Protein AF-A0A8T9SUQ2-F1 (afdb_monomer_lite)

Foldseek 3Di:
DDDPVRLLVVLLVLLVLLLVQLLVQLLVVQLVVCCVVPVVCSVVSNVVSVVLSVLLVVLSVVLSVLSSVLVPDDDLVVSLVSQLVSLVVSLVVSLVCCVVPPPDPDPVVSCVSCVSSNVSSNVSSCVVSDDDPPDPPDD

Organism: NCBI:txid2932251

Secondary structure (DSSP, 8-state):
---HHHHHHHHHHHHHHHHHHHHHHHHHHHHHHHHHH-GGGHHHHHHHHHHHHHHHHTTHHHHHHHHHHHHH---HHHHHHHHHHHHHHHHHHHHHHHHHHS--S-HHHHHHHHHHHHHHHHHHHHHHTPPPPS--S--

Structure (mmCIF, N/CA/C/O backbone):
data_AF-A0A8T9SUQ2-F1
#
_entry.id   AF-A0A8T9SUQ2-F1
#
loop_
_atom_site.group_PDB
_atom_site.id
_atom_site.type_symbol
_atom_site.label_atom_id
_atom_site.label_alt_id
_atom_site.label_comp_id
_atom_site.label_asym_id
_atom_site.label_entity_id
_atom_site.label_seq_id
_atom_site.pdbx_PDB_ins_code
_atom_site.Cartn_x
_atom_site.Cartn_y
_atom_site.Cartn_z
_atom_site.occupancy
_atom_site.B_iso_or_equiv
_atom_site.auth_seq_id
_atom_site.auth_comp_id
_atom_site.auth_asym_id
_atom_site.auth_atom_id
_atom_site.pdbx_PDB_model_num
ATOM 1 N N . MET A 1 1 ? -23.068 6.115 23.260 1.00 43.94 1 MET A N 1
ATOM 2 C CA . MET 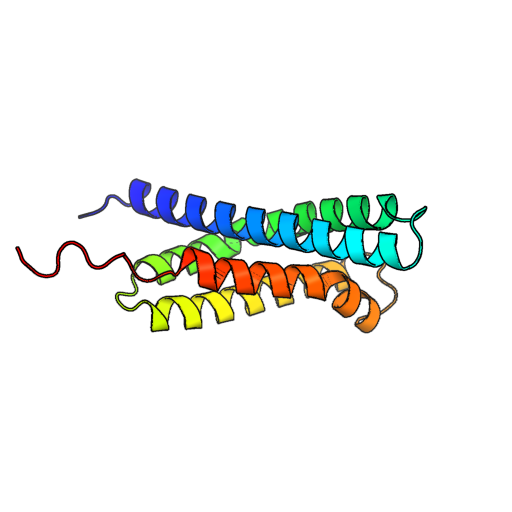A 1 1 ? -23.349 4.989 22.342 1.00 43.94 1 MET A CA 1
ATOM 3 C C . MET A 1 1 ? -23.218 5.529 20.918 1.00 43.94 1 MET A C 1
ATOM 5 O O . MET A 1 1 ? -24.043 6.338 20.520 1.00 43.94 1 MET A O 1
ATOM 9 N N . LEU A 1 2 ? -22.127 5.232 20.203 1.00 53.22 2 LEU A N 1
ATOM 10 C CA . LEU A 1 2 ? -21.949 5.691 18.814 1.00 53.22 2 LEU A CA 1
ATOM 11 C C . LEU A 1 2 ? -22.917 4.912 17.911 1.00 53.22 2 LEU A C 1
ATOM 13 O O . LEU A 1 2 ? -22.964 3.685 17.987 1.00 53.22 2 LEU A O 1
ATOM 17 N N . SER A 1 3 ? -23.702 5.606 17.083 1.00 63.06 3 SER A N 1
ATOM 18 C CA . SER A 1 3 ? -24.623 4.954 16.145 1.00 63.06 3 SER A CA 1
ATOM 19 C C . SER A 1 3 ? -23.845 4.142 15.104 1.00 63.06 3 SER A C 1
ATOM 21 O O . SER A 1 3 ? -22.731 4.517 14.722 1.00 63.06 3 SER A O 1
ATOM 23 N N . PHE A 1 4 ? -24.434 3.044 14.618 1.00 61.78 4 PHE A N 1
ATOM 24 C CA . PHE A 1 4 ? -23.836 2.158 13.608 1.00 61.78 4 PHE A CA 1
ATOM 25 C C . PHE A 1 4 ? -23.328 2.932 12.380 1.00 61.78 4 PHE A C 1
ATOM 27 O O . PHE A 1 4 ? -22.232 2.676 11.889 1.00 61.78 4 PHE A O 1
ATOM 34 N N . THR A 1 5 ? -24.081 3.941 11.941 1.00 65.75 5 THR A N 1
ATOM 35 C CA . THR A 1 5 ? -23.743 4.824 10.819 1.00 65.75 5 THR A CA 1
ATOM 36 C C . THR A 1 5 ? -22.484 5.653 11.082 1.00 65.75 5 THR A C 1
ATOM 38 O O . THR A 1 5 ? -21.640 5.781 10.198 1.00 65.75 5 THR A O 1
ATOM 41 N N . SER A 1 6 ? -22.306 6.175 12.302 1.00 62.84 6 SER A N 1
ATOM 42 C CA . SER A 1 6 ? -21.107 6.951 12.659 1.00 62.84 6 SER A CA 1
ATOM 43 C C . SER A 1 6 ? -19.840 6.089 12.692 1.00 62.84 6 SER A C 1
ATOM 45 O O . SER A 1 6 ? -18.780 6.532 12.249 1.00 62.84 6 SER A O 1
ATOM 47 N N . LEU A 1 7 ? -19.961 4.834 13.144 1.00 63.72 7 LEU A N 1
ATOM 48 C CA . LEU A 1 7 ? -18.849 3.889 13.209 1.00 63.72 7 LEU A CA 1
ATOM 49 C C . LEU A 1 7 ? -18.415 3.455 11.803 1.00 63.72 7 LEU A C 1
ATOM 51 O O . LEU A 1 7 ? -17.225 3.456 11.499 1.00 63.72 7 LEU A O 1
ATOM 55 N N . THR A 1 8 ? -19.377 3.161 10.924 1.00 69.75 8 THR A N 1
ATOM 56 C CA . THR A 1 8 ? -19.107 2.824 9.520 1.00 69.75 8 THR A CA 1
ATOM 57 C C . THR A 1 8 ? -18.437 3.982 8.782 1.00 69.75 8 THR A C 1
ATOM 59 O O . THR A 1 8 ? -17.437 3.768 8.101 1.00 69.75 8 THR A O 1
ATOM 62 N N . ASN A 1 9 ? -18.916 5.216 8.972 1.00 75.62 9 ASN A N 1
ATOM 63 C CA . ASN A 1 9 ? -18.314 6.399 8.350 1.00 75.62 9 ASN A CA 1
ATOM 64 C C . ASN A 1 9 ? -16.881 6.650 8.844 1.00 75.62 9 ASN A C 1
ATOM 66 O O . ASN A 1 9 ? -16.004 6.987 8.048 1.00 75.62 9 ASN A O 1
ATOM 70 N N . TYR A 1 10 ? -16.617 6.451 10.140 1.00 72.00 10 TYR A N 1
ATOM 71 C CA . TYR A 1 10 ? -15.270 6.559 10.701 1.00 72.00 10 TYR A CA 1
ATOM 72 C C . TYR A 1 10 ? -14.316 5.508 10.114 1.00 72.00 10 TYR A C 1
ATOM 74 O O . TYR A 1 10 ? -13.223 5.852 9.659 1.00 72.00 10 TYR A O 1
ATOM 82 N N . SER A 1 11 ? -14.738 4.240 10.081 1.00 73.62 11 SER A N 1
ATOM 83 C CA . SER A 1 11 ? -13.937 3.140 9.535 1.00 73.62 11 SER A CA 1
ATOM 84 C C . SER A 1 11 ? -13.680 3.302 8.040 1.00 73.62 11 SER A C 1
ATOM 86 O O . SER A 1 11 ? -12.551 3.099 7.600 1.00 73.62 11 SER A O 1
ATOM 88 N N . LEU A 1 12 ? -14.684 3.740 7.273 1.00 78.56 12 LEU A N 1
ATOM 89 C CA . LEU A 1 12 ? -14.536 4.032 5.849 1.00 78.56 12 LEU A CA 1
ATOM 90 C C . LEU A 1 12 ? -13.544 5.174 5.618 1.00 78.56 12 LEU A C 1
ATOM 92 O O . LEU A 1 12 ? -12.647 5.047 4.792 1.00 78.56 12 LEU A O 1
ATOM 96 N N . ARG A 1 13 ? -13.649 6.269 6.384 1.00 82.81 13 ARG A N 1
ATOM 97 C CA . ARG A 1 13 ? -12.723 7.402 6.269 1.00 82.81 13 ARG A CA 1
ATOM 98 C C . ARG A 1 13 ? -11.288 6.989 6.588 1.00 82.81 13 ARG A C 1
ATOM 100 O O . ARG A 1 13 ? -10.385 7.366 5.854 1.00 82.81 13 ARG A O 1
ATOM 107 N N . LYS A 1 14 ? -11.071 6.192 7.640 1.00 79.38 14 LYS A N 1
ATOM 108 C CA . LYS A 1 14 ? -9.739 5.666 7.986 1.00 79.38 14 LYS A CA 1
ATOM 109 C C . LYS A 1 14 ? -9.193 4.719 6.916 1.00 79.38 14 LYS A C 1
ATOM 111 O O . LYS A 1 14 ? -8.027 4.858 6.559 1.00 79.38 14 LYS A O 1
ATOM 116 N N . ALA A 1 15 ? -10.023 3.824 6.379 1.00 81.19 15 ALA A N 1
ATOM 117 C CA . ALA A 1 15 ? -9.641 2.931 5.286 1.00 81.19 15 ALA A CA 1
ATOM 118 C C . ALA A 1 15 ? -9.256 3.718 4.022 1.00 81.19 15 ALA A C 1
ATOM 120 O O . ALA A 1 15 ? -8.209 3.459 3.437 1.00 81.19 15 ALA A O 1
ATOM 121 N N . LEU A 1 16 ? -10.049 4.730 3.652 1.00 84.88 16 LEU A N 1
ATOM 122 C CA . LEU A 1 16 ? -9.763 5.621 2.526 1.00 84.88 16 LEU A CA 1
ATOM 123 C C . LEU A 1 16 ? -8.492 6.442 2.744 1.00 84.88 16 LEU A C 1
ATOM 125 O O . LEU A 1 16 ? -7.695 6.569 1.824 1.00 84.88 16 LEU A O 1
ATOM 129 N N . SER A 1 17 ? -8.270 6.979 3.948 1.00 85.06 17 SER A N 1
ATOM 130 C CA . SER A 1 17 ? -7.032 7.700 4.261 1.00 85.06 17 SER A CA 1
ATOM 131 C C . SER A 1 17 ? -5.810 6.794 4.156 1.00 85.06 17 SER A C 1
ATOM 133 O O . SER A 1 17 ? -4.824 7.195 3.551 1.00 85.06 17 SER A O 1
ATOM 135 N N . LEU A 1 18 ? -5.875 5.575 4.702 1.00 84.12 18 LEU A N 1
ATOM 136 C CA . LEU A 1 18 ? -4.782 4.613 4.581 1.00 84.12 18 LEU A CA 1
ATOM 137 C C . LEU A 1 18 ? -4.515 4.277 3.110 1.00 84.12 18 LEU A C 1
ATOM 139 O O . LEU A 1 18 ? -3.373 4.369 2.678 1.00 84.12 18 LEU A O 1
ATOM 143 N N . TRP A 1 19 ? -5.565 3.959 2.349 1.00 87.69 19 TRP A N 1
ATOM 144 C CA . TRP A 1 19 ? -5.467 3.652 0.922 1.00 87.69 19 TRP A CA 1
ATOM 145 C C . TRP A 1 19 ? -4.863 4.810 0.123 1.00 87.69 19 TRP A C 1
ATOM 147 O O . TRP A 1 19 ? -4.002 4.593 -0.726 1.00 87.69 19 TRP A O 1
ATOM 157 N N . LEU A 1 20 ? -5.279 6.045 0.407 1.00 87.25 20 LEU A N 1
ATOM 158 C CA . LEU A 1 20 ? -4.793 7.223 -0.302 1.00 87.25 20 LEU A CA 1
ATOM 159 C C . LEU A 1 20 ? -3.315 7.478 0.009 1.00 87.25 20 LEU A C 1
ATOM 161 O O . LEU A 1 20 ? -2.529 7.663 -0.915 1.00 87.25 20 LEU A O 1
ATOM 165 N N . LEU A 1 21 ? -2.918 7.420 1.286 1.00 86.88 21 LEU A N 1
ATOM 166 C CA . LEU A 1 21 ? -1.518 7.588 1.688 1.00 86.88 21 LEU A CA 1
ATOM 167 C C . LEU A 1 21 ? -0.628 6.470 1.129 1.00 86.88 21 LEU A C 1
ATOM 169 O O . LEU A 1 21 ? 0.462 6.757 0.641 1.00 86.88 21 LEU A O 1
ATOM 173 N N . SER A 1 22 ? -1.083 5.215 1.170 1.00 83.06 22 SER A N 1
ATOM 174 C CA . SER A 1 22 ? -0.302 4.078 0.677 1.00 83.06 22 SER A CA 1
ATOM 175 C C . SER A 1 22 ? -0.108 4.123 -0.833 1.00 83.06 22 SER A C 1
ATOM 177 O O . SER A 1 22 ? 0.992 3.871 -1.313 1.00 83.06 22 SER A O 1
ATOM 179 N N . ASN A 1 23 ? -1.160 4.453 -1.587 1.00 88.12 23 ASN A N 1
ATOM 180 C CA . ASN A 1 23 ? -1.095 4.453 -3.045 1.00 88.12 23 ASN A CA 1
ATOM 181 C C . ASN A 1 23 ? -0.398 5.692 -3.592 1.00 88.12 23 ASN A C 1
ATOM 183 O O . ASN A 1 23 ? 0.423 5.555 -4.494 1.00 88.12 23 ASN A O 1
ATOM 187 N N . LEU A 1 24 ? -0.645 6.879 -3.027 1.00 87.00 24 LEU A N 1
ATOM 188 C CA . LEU A 1 24 ? 0.118 8.072 -3.399 1.00 87.00 24 LEU A CA 1
ATOM 189 C C . LEU A 1 24 ? 1.590 7.915 -3.022 1.00 87.00 24 LEU A C 1
ATOM 191 O O . LEU A 1 24 ? 2.453 8.143 -3.862 1.00 87.00 24 LEU A O 1
ATOM 195 N N . GLY A 1 25 ? 1.880 7.479 -1.792 1.00 85.31 25 GLY A N 1
ATOM 196 C CA . GLY A 1 25 ? 3.251 7.260 -1.335 1.00 85.31 25 GLY A CA 1
ATOM 197 C C . GLY A 1 25 ? 3.977 6.211 -2.176 1.00 85.31 25 GLY A C 1
ATOM 198 O O . GLY A 1 25 ? 5.075 6.471 -2.657 1.00 85.31 25 GLY A O 1
ATOM 199 N N . GLY A 1 26 ? 3.340 5.063 -2.421 1.00 83.31 26 GLY A N 1
ATOM 200 C CA . GLY A 1 26 ? 3.891 4.003 -3.266 1.00 83.31 26 GLY A CA 1
ATOM 201 C C . GLY A 1 26 ? 4.127 4.453 -4.708 1.00 83.31 26 GLY A C 1
ATOM 202 O O . GLY A 1 26 ? 5.202 4.206 -5.244 1.00 83.31 26 GLY A O 1
ATOM 203 N N . THR A 1 27 ? 3.180 5.187 -5.304 1.00 88.31 27 THR A N 1
ATOM 204 C CA . THR A 1 27 ? 3.312 5.720 -6.673 1.00 88.31 27 THR A CA 1
ATOM 205 C C . THR A 1 27 ? 4.442 6.736 -6.774 1.00 88.31 27 THR A C 1
ATOM 207 O O . THR A 1 27 ? 5.221 6.690 -7.722 1.00 88.31 27 THR A O 1
ATOM 210 N 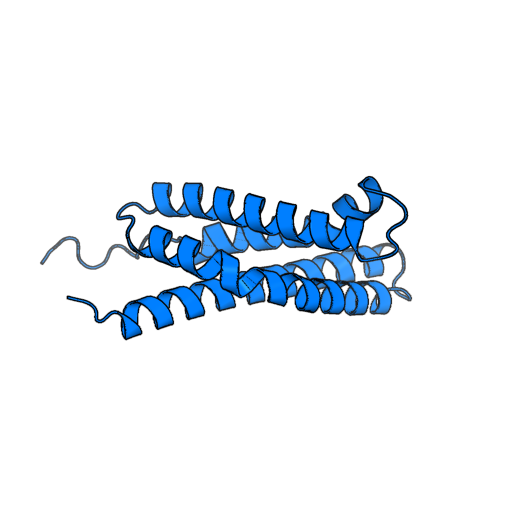N . ILE A 1 28 ? 4.565 7.641 -5.798 1.00 87.62 28 ILE A N 1
ATOM 211 C CA . ILE A 1 28 ? 5.644 8.635 -5.764 1.00 87.62 28 ILE A CA 1
ATOM 212 C C . ILE A 1 28 ? 6.997 7.936 -5.642 1.00 87.62 28 ILE A C 1
ATOM 214 O O . ILE A 1 28 ? 7.890 8.221 -6.434 1.00 87.62 28 ILE A O 1
ATOM 218 N N . LEU A 1 29 ? 7.141 7.003 -4.697 1.00 86.75 29 LEU A N 1
ATOM 219 C CA . LEU A 1 29 ? 8.387 6.258 -4.509 1.00 86.75 29 LEU A CA 1
ATOM 220 C C . LEU A 1 29 ? 8.763 5.458 -5.760 1.00 86.75 29 LEU A C 1
ATOM 222 O O . LEU A 1 29 ? 9.912 5.514 -6.181 1.00 86.75 29 LEU A O 1
ATOM 226 N N . LEU A 1 30 ? 7.796 4.785 -6.388 1.00 85.38 30 LEU A N 1
ATOM 227 C CA . LEU A 1 30 ? 8.014 4.046 -7.631 1.00 85.38 30 LEU A CA 1
ATOM 228 C C . LEU A 1 30 ? 8.420 4.978 -8.782 1.00 85.38 30 LEU A C 1
ATOM 230 O O . LEU A 1 30 ? 9.329 4.674 -9.544 1.00 85.38 30 LEU A O 1
ATOM 234 N N . THR A 1 31 ? 7.774 6.138 -8.896 1.00 85.38 31 THR A N 1
ATOM 235 C CA . THR A 1 31 ? 8.107 7.134 -9.924 1.00 85.38 31 THR A CA 1
ATOM 236 C C . THR A 1 31 ? 9.512 7.694 -9.721 1.00 85.38 31 THR A C 1
ATOM 238 O O . THR A 1 31 ? 10.231 7.878 -10.697 1.00 85.38 31 THR A O 1
ATOM 241 N N . ILE A 1 32 ? 9.914 7.947 -8.471 1.00 85.44 32 ILE A N 1
ATOM 242 C CA . ILE A 1 32 ? 11.272 8.389 -8.133 1.00 85.44 32 ILE A CA 1
ATOM 243 C C . ILE A 1 32 ? 12.286 7.305 -8.501 1.00 85.44 32 ILE A C 1
ATOM 245 O O . ILE A 1 32 ? 13.280 7.630 -9.137 1.00 85.44 32 ILE A O 1
ATOM 249 N N . ASP A 1 33 ? 12.026 6.043 -8.157 1.00 84.81 33 ASP A N 1
ATOM 250 C CA . ASP A 1 33 ? 12.906 4.910 -8.473 1.00 84.81 33 ASP A CA 1
ATOM 251 C C . ASP A 1 33 ? 13.163 4.805 -9.987 1.00 84.81 33 ASP A C 1
ATOM 253 O O . ASP A 1 33 ? 14.305 4.866 -10.443 1.00 84.81 33 ASP A O 1
ATOM 257 N N . PHE A 1 34 ? 12.090 4.820 -10.785 1.00 82.06 34 PHE A N 1
ATOM 258 C CA . PHE A 1 34 ? 12.192 4.856 -12.245 1.00 82.06 34 PHE A CA 1
ATOM 259 C C . PHE A 1 34 ? 12.908 6.107 -12.760 1.00 82.06 34 PHE A C 1
ATOM 261 O O . PHE A 1 34 ? 13.719 6.008 -13.675 1.00 82.06 34 PHE A O 1
ATOM 268 N N . ALA A 1 35 ? 12.630 7.284 -12.193 1.00 84.00 35 ALA A N 1
ATOM 269 C CA . ALA A 1 35 ? 13.238 8.531 -12.644 1.00 84.00 35 ALA A CA 1
ATOM 270 C C . ALA A 1 35 ? 14.739 8.626 -12.316 1.00 84.00 35 ALA A C 1
ATOM 272 O O . ALA A 1 35 ? 15.472 9.283 -13.056 1.00 84.00 35 ALA A O 1
ATOM 273 N N . LEU A 1 36 ? 15.188 7.987 -11.230 1.00 85.88 36 LEU A N 1
ATOM 274 C CA . LEU A 1 36 ? 16.596 7.921 -10.836 1.00 85.88 36 LEU A CA 1
ATOM 275 C C . LEU A 1 36 ? 17.401 7.002 -11.759 1.00 85.88 36 LEU A C 1
ATOM 277 O O . LEU A 1 36 ? 18.507 7.371 -12.149 1.00 85.88 36 LEU A O 1
ATOM 281 N N . ASP A 1 37 ? 16.842 5.852 -12.141 1.00 83.75 37 ASP A N 1
ATOM 282 C CA . ASP A 1 37 ? 17.492 4.939 -13.087 1.00 83.75 37 ASP A CA 1
ATOM 283 C C . ASP A 1 37 ? 17.417 5.468 -14.526 1.00 83.75 37 ASP A C 1
ATOM 285 O O . ASP A 1 37 ? 18.410 5.468 -15.262 1.00 83.75 37 ASP A O 1
ATOM 289 N N . ARG A 1 38 ? 16.231 5.920 -14.951 1.00 80.75 38 ARG A N 1
ATOM 290 C CA . ARG A 1 38 ? 15.954 6.419 -16.303 1.00 80.75 38 ARG A CA 1
ATOM 291 C C . ARG A 1 38 ? 14.899 7.529 -16.265 1.00 80.75 38 ARG A C 1
ATOM 293 O O . ARG A 1 38 ? 13.703 7.248 -16.315 1.00 80.75 38 ARG A O 1
ATOM 300 N N . PRO A 1 39 ? 15.290 8.815 -16.296 1.00 78.25 39 PRO A N 1
ATOM 301 C CA . PRO A 1 39 ? 14.345 9.928 -16.162 1.00 78.25 39 PRO A CA 1
ATOM 302 C C . PRO A 1 39 ? 13.283 9.984 -17.268 1.00 78.25 39 PRO A C 1
ATOM 304 O O . PRO A 1 39 ? 12.213 10.538 -17.045 1.00 78.25 39 PRO A O 1
ATOM 307 N N . ALA A 1 40 ? 13.535 9.386 -18.438 1.00 83.25 40 ALA A N 1
ATOM 308 C CA . ALA A 1 40 ? 12.542 9.254 -19.508 1.00 83.25 40 ALA A CA 1
ATOM 309 C C . ALA A 1 40 ? 11.384 8.295 -19.152 1.00 83.25 40 ALA A C 1
ATOM 311 O O . ALA A 1 40 ? 10.277 8.443 -19.671 1.00 83.25 40 ALA A O 1
ATOM 312 N N . ASP A 1 41 ? 11.611 7.366 -18.222 1.00 81.38 41 ASP A N 1
ATOM 313 C CA . ASP A 1 41 ? 10.685 6.290 -17.864 1.00 81.38 41 ASP A CA 1
ATOM 314 C C . ASP A 1 41 ? 9.793 6.655 -16.660 1.00 81.38 41 ASP A C 1
ATOM 316 O O . ASP A 1 41 ? 9.003 5.834 -16.194 1.00 81.38 41 ASP A O 1
ATOM 320 N N . PHE A 1 42 ? 9.836 7.905 -16.175 1.00 80.88 42 PHE A N 1
ATOM 321 C CA . PHE A 1 42 ? 9.015 8.364 -15.041 1.00 80.88 42 PHE A CA 1
ATOM 322 C C . PHE A 1 42 ? 7.509 8.130 -15.262 1.00 80.88 42 PHE A C 1
ATOM 324 O O . PHE A 1 42 ? 6.764 7.824 -14.331 1.00 80.88 42 PHE A O 1
ATOM 331 N N . SER A 1 43 ? 7.054 8.250 -16.513 1.00 84.12 43 SER A N 1
ATOM 332 C CA . SER A 1 43 ? 5.659 8.020 -16.890 1.00 84.12 43 SER A CA 1
ATOM 333 C C . SER A 1 43 ? 5.234 6.569 -16.645 1.00 84.12 43 SER A C 1
ATOM 335 O O . SER A 1 43 ? 4.101 6.333 -16.233 1.00 84.12 43 SER A O 1
ATOM 337 N N . ILE A 1 44 ? 6.148 5.606 -16.806 1.00 82.38 44 ILE A N 1
ATOM 338 C CA . ILE A 1 44 ? 5.908 4.185 -16.532 1.00 82.38 44 ILE A CA 1
ATOM 339 C C . ILE A 1 44 ? 5.658 3.985 -15.036 1.00 82.38 44 ILE A C 1
ATOM 341 O O . ILE A 1 44 ? 4.671 3.345 -14.667 1.00 82.38 44 ILE A O 1
ATOM 345 N N . GLY A 1 45 ? 6.483 4.589 -14.174 1.00 79.50 45 GLY A N 1
ATOM 346 C CA . GLY A 1 45 ? 6.276 4.581 -12.721 1.00 79.50 45 GLY A CA 1
ATOM 347 C C . GLY A 1 45 ? 4.932 5.199 -12.312 1.00 79.50 45 GLY A C 1
ATOM 348 O O . GLY A 1 45 ? 4.202 4.635 -11.496 1.00 79.50 45 GLY A O 1
ATOM 349 N N . LEU A 1 46 ? 4.542 6.304 -12.954 1.00 84.19 46 LEU A N 1
ATOM 350 C CA . LEU A 1 46 ? 3.264 6.968 -12.691 1.00 84.19 46 LEU A CA 1
ATOM 351 C C . LEU A 1 46 ? 2.060 6.106 -13.114 1.00 84.19 46 LEU A C 1
ATOM 353 O O . LEU A 1 46 ? 1.129 5.913 -12.330 1.00 84.19 46 LEU A O 1
ATOM 357 N N . PHE A 1 47 ? 2.064 5.578 -14.343 1.00 85.50 47 PHE A N 1
ATOM 358 C CA . PHE A 1 47 ? 0.964 4.766 -14.877 1.00 85.50 47 PHE A CA 1
ATOM 359 C C . PHE A 1 47 ? 0.825 3.432 -14.150 1.00 85.50 47 PHE A C 1
ATOM 361 O O . PHE A 1 47 ? -0.292 3.027 -13.823 1.00 85.50 47 PHE A O 1
ATOM 368 N N . SER A 1 48 ? 1.944 2.763 -13.867 1.00 80.62 48 SER A N 1
ATOM 369 C CA . SER A 1 48 ? 1.939 1.525 -13.085 1.00 80.62 48 SER A CA 1
ATOM 370 C C . SER A 1 48 ? 1.399 1.761 -11.676 1.00 80.62 48 SER A C 1
ATOM 372 O O . SER A 1 48 ? 0.610 0.951 -11.188 1.00 80.62 48 SER A O 1
ATOM 374 N N . GLY A 1 49 ? 1.719 2.900 -11.054 1.00 83.56 49 GLY A N 1
ATOM 375 C CA . GLY A 1 49 ? 1.177 3.227 -9.743 1.00 83.56 49 GLY A CA 1
ATOM 376 C C . GLY A 1 49 ? -0.288 3.625 -9.717 1.00 83.56 49 GLY A C 1
ATOM 377 O O . GLY A 1 49 ? -1.032 3.172 -8.846 1.00 83.56 49 GLY A O 1
ATOM 378 N N . LEU A 1 50 ? -0.754 4.357 -10.727 1.00 84.38 50 LEU A N 1
ATOM 379 C CA . LEU A 1 50 ? -2.185 4.586 -10.943 1.00 84.38 50 LEU A CA 1
ATOM 380 C C . LEU A 1 50 ? -2.946 3.268 -11.121 1.00 84.38 50 LEU A C 1
ATOM 382 O O . LEU A 1 50 ? -4.008 3.085 -10.524 1.00 84.38 50 LEU A O 1
ATOM 386 N N . LEU A 1 51 ? -2.396 2.330 -11.893 1.00 83.62 51 LEU A N 1
ATOM 387 C CA . LEU A 1 51 ? -3.001 1.015 -12.082 1.00 83.62 51 LEU A CA 1
ATOM 388 C C . LEU A 1 51 ? -3.048 0.224 -10.766 1.00 83.62 51 LEU A C 1
ATOM 390 O O . LEU A 1 51 ? -4.094 -0.326 -10.423 1.00 83.62 51 LEU A O 1
ATOM 394 N N . ALA A 1 52 ? -1.960 0.218 -9.992 1.00 79.75 52 ALA A N 1
ATOM 395 C CA . ALA A 1 52 ? -1.919 -0.416 -8.674 1.00 79.75 52 ALA A CA 1
ATOM 396 C C . ALA A 1 52 ? -2.942 0.202 -7.699 1.00 79.75 52 ALA A C 1
ATOM 398 O O . ALA A 1 52 ? -3.625 -0.518 -6.962 1.00 79.75 52 ALA A O 1
ATOM 399 N N . ALA A 1 53 ? -3.119 1.526 -7.740 1.00 84.69 53 ALA A N 1
ATOM 400 C CA . ALA A 1 53 ? -4.138 2.226 -6.965 1.00 84.69 53 ALA A CA 1
ATOM 401 C C . ALA A 1 53 ? -5.554 1.773 -7.342 1.00 84.69 53 ALA A C 1
ATOM 403 O O . ALA A 1 53 ? -6.351 1.447 -6.461 1.00 84.69 53 ALA A O 1
ATOM 404 N N . LEU A 1 54 ? -5.854 1.681 -8.639 1.00 84.94 54 LEU A N 1
ATOM 405 C CA . LEU A 1 54 ? -7.152 1.210 -9.125 1.00 84.94 54 LEU A CA 1
ATOM 406 C C . LEU A 1 54 ? -7.430 -0.239 -8.712 1.00 84.94 54 LEU A C 1
ATOM 408 O O . LEU A 1 54 ? -8.520 -0.537 -8.226 1.00 84.94 54 LEU A O 1
ATOM 412 N N . VAL A 1 55 ? -6.445 -1.131 -8.845 1.00 80.75 55 VAL A N 1
ATOM 413 C CA . VAL A 1 55 ? -6.597 -2.541 -8.454 1.00 80.75 55 VAL A CA 1
ATOM 414 C C . VAL A 1 55 ? -6.801 -2.671 -6.943 1.00 80.75 55 VAL A C 1
ATOM 416 O O . VAL A 1 55 ? -7.695 -3.392 -6.501 1.00 80.75 55 VAL A O 1
ATOM 419 N N . SER A 1 56 ? -6.040 -1.935 -6.131 1.00 80.25 56 SER A N 1
ATOM 420 C CA . SER A 1 56 ? -6.190 -1.979 -4.669 1.00 80.25 56 SER A CA 1
ATOM 421 C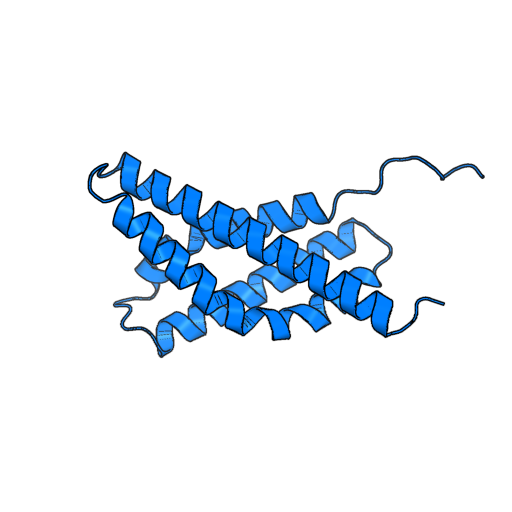 C . SER A 1 56 ? -7.516 -1.384 -4.175 1.00 80.25 56 SER A C 1
ATOM 423 O O . SER A 1 56 ? -7.967 -1.726 -3.079 1.00 80.25 56 SER A O 1
ATOM 425 N N . LEU A 1 57 ?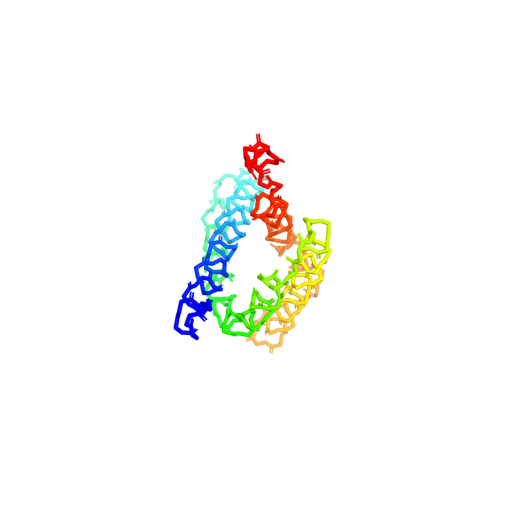 -8.193 -0.556 -4.983 1.00 83.62 57 LEU A N 1
ATOM 426 C CA . LEU A 1 57 ? -9.525 -0.028 -4.674 1.00 83.62 57 LEU A CA 1
ATOM 427 C C . LEU A 1 57 ? -10.569 -1.152 -4.531 1.00 83.62 57 LEU A C 1
ATOM 429 O O . LEU A 1 57 ? -11.462 -1.055 -3.691 1.00 83.62 57 LEU A O 1
ATOM 433 N N . LEU A 1 58 ? -10.418 -2.249 -5.285 1.00 81.12 58 LEU A N 1
ATOM 434 C CA . LEU A 1 58 ? -11.281 -3.437 -5.197 1.00 81.12 58 LEU A CA 1
ATOM 435 C C . LEU A 1 58 ? -11.156 -4.156 -3.848 1.00 81.12 58 LEU A C 1
ATOM 437 O O . LEU A 1 58 ? -12.090 -4.824 -3.409 1.00 81.12 58 LEU A O 1
ATOM 441 N N . VAL A 1 59 ? -10.014 -4.003 -3.177 1.00 76.88 59 VAL A N 1
ATOM 442 C CA . VAL A 1 59 ? -9.722 -4.638 -1.885 1.00 76.88 59 VAL A CA 1
ATOM 443 C C . VAL A 1 59 ? -10.211 -3.769 -0.715 1.00 76.88 59 VAL A C 1
ATOM 445 O O . VAL A 1 59 ? -10.430 -4.266 0.390 1.00 76.88 59 VAL A O 1
ATOM 448 N N . LEU A 1 60 ? -10.482 -2.479 -0.954 1.00 79.25 60 LEU A N 1
ATOM 449 C CA . LEU A 1 60 ? -10.921 -1.519 0.063 1.00 79.25 60 LEU A CA 1
ATOM 450 C C . LEU A 1 60 ? -12.163 -1.972 0.864 1.00 79.25 60 LEU A C 1
ATOM 452 O O . LEU A 1 60 ? -12.107 -1.889 2.096 1.00 79.25 60 LEU A O 1
ATOM 456 N N . PRO A 1 61 ? -13.254 -2.488 0.250 1.00 78.69 61 PRO A N 1
ATOM 457 C CA . PRO A 1 61 ? -14.440 -2.933 0.989 1.00 78.69 61 PRO A CA 1
ATOM 458 C C . PRO A 1 61 ? -14.130 -4.056 1.986 1.00 78.69 61 PRO A C 1
ATOM 460 O O . PRO A 1 61 ? -14.729 -4.112 3.059 1.00 78.69 61 PRO A O 1
ATOM 463 N N . PHE A 1 62 ? -13.151 -4.908 1.668 1.00 73.81 62 PHE A N 1
ATOM 464 C CA . PHE A 1 62 ? -12.709 -6.006 2.527 1.00 73.81 62 PHE A CA 1
ATOM 465 C C . PHE A 1 62 ? -11.859 -5.521 3.704 1.00 73.81 62 PHE A C 1
ATOM 467 O O . PHE A 1 62 ? -11.895 -6.121 4.778 1.00 73.81 62 PHE A O 1
ATOM 474 N N . CYS A 1 63 ? -11.146 -4.401 3.553 1.00 73.25 63 CYS A N 1
ATOM 475 C CA . CYS A 1 63 ? -10.367 -3.824 4.647 1.00 73.25 63 CYS A CA 1
ATOM 476 C C . CYS A 1 63 ? -11.265 -3.020 5.638 1.00 73.25 63 CYS A C 1
ATOM 478 O O . CYS A 1 63 ? -10.893 -2.859 6.801 1.00 73.25 63 CYS A O 1
ATOM 480 N N . VAL A 1 64 ? -12.477 -2.570 5.258 1.00 74.44 64 VAL A N 1
ATOM 481 C CA . VAL A 1 64 ? -13.430 -1.838 6.142 1.00 74.44 64 VAL A CA 1
ATOM 482 C C . VAL A 1 64 ? -13.767 -2.565 7.461 1.00 74.44 64 VAL A C 1
ATOM 484 O O . VAL A 1 64 ? -13.644 -1.936 8.519 1.00 74.44 64 VAL A O 1
ATOM 487 N N . PRO A 1 65 ? -14.183 -3.850 7.478 1.00 76.38 65 PRO A N 1
ATOM 488 C CA . PRO A 1 65 ? -14.459 -4.563 8.730 1.00 76.38 65 PRO A CA 1
ATOM 489 C C . PRO A 1 65 ? -13.216 -4.694 9.627 1.00 76.38 65 PRO A C 1
ATOM 491 O O . PRO A 1 65 ? -13.331 -4.616 10.850 1.00 76.38 65 PRO A O 1
ATOM 494 N N . LEU A 1 66 ? -12.022 -4.793 9.038 1.00 73.31 66 LEU A N 1
ATOM 495 C CA . LEU A 1 66 ? -10.747 -4.784 9.761 1.00 73.31 66 LEU A CA 1
ATOM 496 C C . LEU A 1 66 ? -10.500 -3.437 10.458 1.00 73.31 66 LEU A C 1
ATOM 498 O O . LEU A 1 66 ? -10.168 -3.398 11.644 1.00 73.31 66 LEU A O 1
ATOM 502 N N . PHE A 1 67 ? -10.767 -2.320 9.776 1.00 68.62 67 PHE A N 1
ATOM 503 C CA . PHE A 1 67 ? -10.702 -0.984 10.383 1.00 68.62 67 PHE A CA 1
ATOM 504 C C . PHE A 1 67 ? -11.777 -0.735 11.441 1.00 68.62 67 PHE A C 1
ATOM 506 O O . PHE A 1 67 ? -11.571 0.052 12.368 1.00 68.62 67 PHE A O 1
ATOM 513 N N . ARG A 1 68 ? -12.920 -1.416 11.346 1.00 73.81 68 ARG A N 1
ATOM 514 C CA . ARG A 1 68 ? -13.946 -1.396 12.391 1.00 73.81 68 ARG A CA 1
ATOM 515 C C . ARG A 1 68 ? -13.460 -2.069 13.673 1.00 73.81 68 ARG A C 1
ATOM 517 O O . ARG A 1 68 ? -13.646 -1.496 14.743 1.00 73.81 68 ARG A O 1
ATOM 524 N N . LEU A 1 69 ? -12.795 -3.221 13.565 1.00 71.94 69 LEU A N 1
ATOM 525 C CA . LEU A 1 69 ? -12.167 -3.897 14.708 1.00 71.94 69 LEU A CA 1
ATOM 526 C C . LEU A 1 69 ? -11.057 -3.034 15.326 1.00 71.94 69 LEU A C 1
ATOM 528 O O . LEU A 1 69 ? -10.999 -2.881 16.543 1.00 71.94 69 LEU A O 1
ATOM 532 N N . LEU A 1 70 ? -10.238 -2.379 14.496 1.00 71.06 70 LEU A N 1
ATOM 533 C CA . LEU A 1 70 ? -9.198 -1.451 14.958 1.00 71.06 70 LEU A CA 1
ATOM 534 C C . LEU A 1 70 ? -9.750 -0.287 15.794 1.00 71.06 70 LEU A C 1
ATOM 536 O O . LEU A 1 70 ? -9.139 0.100 16.791 1.00 71.06 70 LEU A O 1
ATOM 540 N N . GLY A 1 71 ? -10.912 0.253 15.418 1.00 65.94 71 GLY A N 1
ATOM 541 C CA . GLY A 1 71 ? -11.574 1.334 16.154 1.00 65.94 71 GLY A CA 1
ATOM 542 C C . GLY A 1 71 ? -12.049 0.941 17.558 1.00 65.94 71 GLY A C 1
ATOM 543 O O . GLY A 1 71 ? -12.229 1.818 18.401 1.00 65.94 71 GLY A O 1
ATOM 544 N N . GLN A 1 72 ? -12.220 -0.356 17.828 1.00 73.19 72 GLN A N 1
ATOM 545 C CA . GLN A 1 72 ? -12.666 -0.876 19.126 1.00 73.19 72 GLN A CA 1
ATOM 546 C C . GLN A 1 72 ? -11.514 -1.142 20.103 1.00 73.19 72 GLN A C 1
ATOM 548 O O . GLN A 1 72 ? -11.746 -1.313 21.297 1.00 73.19 72 GLN A O 1
ATOM 553 N N . LEU A 1 73 ? -10.268 -1.155 19.627 1.00 76.62 73 LEU A N 1
ATOM 554 C CA . LEU A 1 73 ? -9.098 -1.378 20.473 1.00 76.62 73 LEU A CA 1
ATOM 555 C C . LEU A 1 73 ? -8.775 -0.120 21.278 1.00 76.62 73 LEU A C 1
ATOM 557 O O . LEU A 1 73 ? -8.749 0.982 20.729 1.00 76.62 73 LEU A O 1
ATOM 561 N N . SER A 1 74 ? -8.474 -0.273 22.564 1.00 68.81 74 SER A N 1
ATOM 562 C CA . SER A 1 74 ? -8.164 0.845 23.465 1.00 68.81 74 SER A CA 1
ATOM 563 C C . SER A 1 74 ? -6.703 1.292 23.398 1.00 68.81 74 SER A C 1
ATOM 565 O O . SER A 1 74 ? -6.413 2.469 23.600 1.00 68.81 74 SER A O 1
ATOM 567 N N . THR A 1 75 ? -5.772 0.386 23.085 1.00 79.12 75 THR A N 1
ATOM 568 C CA . THR A 1 75 ? -4.336 0.680 23.133 1.00 79.12 75 THR A CA 1
ATOM 569 C C . THR A 1 75 ? -3.760 0.989 21.754 1.00 79.12 75 THR A C 1
ATOM 571 O O . THR A 1 75 ? -4.018 0.304 20.763 1.00 79.12 75 THR A O 1
ATOM 574 N N . CYS A 1 76 ? -2.921 2.025 21.697 1.00 77.94 76 CYS A N 1
ATOM 575 C CA . CYS A 1 76 ? -2.193 2.423 20.492 1.00 77.94 76 CYS A CA 1
ATOM 576 C C . CYS A 1 76 ? -1.317 1.277 19.945 1.00 77.94 76 CYS A C 1
ATOM 578 O O . CYS A 1 76 ? -1.311 1.021 18.743 1.00 77.94 76 CYS A O 1
ATOM 580 N N . SER A 1 77 ? -0.661 0.524 20.836 1.00 80.06 77 SER A N 1
ATOM 581 C CA . SER A 1 77 ? 0.153 -0.640 20.462 1.00 80.06 77 SER A CA 1
ATOM 582 C C . SER A 1 77 ? -0.675 -1.728 19.763 1.00 80.06 77 SER A C 1
ATOM 584 O O . SER A 1 77 ? -0.317 -2.155 18.669 1.00 80.06 77 SER A O 1
ATOM 586 N N . ALA A 1 78 ? -1.840 -2.102 20.311 1.00 80.19 78 ALA A N 1
ATOM 587 C CA . ALA A 1 78 ? -2.701 -3.104 19.678 1.00 80.19 78 ALA A CA 1
ATOM 588 C C . ALA A 1 78 ? -3.229 -2.636 18.314 1.00 80.19 78 ALA A C 1
ATOM 590 O O . ALA A 1 78 ? -3.272 -3.424 17.370 1.00 80.19 78 ALA A O 1
ATOM 591 N N . ARG A 1 79 ? -3.580 -1.346 18.185 1.00 80.56 79 ARG A N 1
ATOM 592 C CA . ARG A 1 79 ? -3.995 -0.753 16.902 1.00 80.56 79 ARG A CA 1
ATOM 593 C C . ARG A 1 79 ? -2.889 -0.819 15.853 1.00 80.56 79 ARG A C 1
ATOM 595 O O . ARG A 1 79 ? -3.175 -1.155 14.710 1.00 80.56 79 ARG A O 1
ATOM 602 N N . ARG A 1 80 ? -1.637 -0.547 16.234 1.00 84.44 80 ARG A N 1
ATOM 603 C CA . ARG A 1 80 ? -0.482 -0.653 15.330 1.00 84.44 80 ARG A CA 1
ATOM 604 C C . ARG A 1 80 ? -0.251 -2.092 14.892 1.00 84.44 80 ARG A C 1
ATOM 606 O O . ARG A 1 80 ? -0.192 -2.340 13.697 1.00 84.44 80 ARG A O 1
ATOM 613 N N . THR A 1 81 ? -0.199 -3.042 15.825 1.00 85.12 81 THR A N 1
ATOM 614 C CA . THR A 1 81 ? 0.027 -4.458 15.495 1.00 85.12 81 THR A CA 1
ATOM 615 C C . THR A 1 81 ? -1.059 -4.998 14.570 1.00 85.12 81 THR A C 1
ATOM 617 O O . THR A 1 81 ? -0.755 -5.571 13.527 1.00 85.12 81 THR A O 1
ATOM 620 N N . ILE A 1 82 ? -2.331 -4.767 14.904 1.00 83.75 82 ILE A N 1
ATOM 621 C CA . ILE A 1 82 ? -3.450 -5.244 14.085 1.00 83.75 82 ILE A CA 1
ATOM 622 C C . ILE A 1 82 ? -3.506 -4.490 12.752 1.00 83.75 82 ILE A C 1
ATOM 624 O O . ILE A 1 82 ? -3.794 -5.103 11.730 1.00 83.75 82 ILE A O 1
ATOM 628 N N . GLY A 1 83 ? -3.168 -3.197 12.724 1.00 83.50 83 GLY A N 1
ATOM 629 C CA . GLY A 1 83 ? -3.093 -2.404 11.497 1.00 83.50 83 GLY A CA 1
ATOM 630 C C . GLY A 1 83 ? -2.007 -2.906 10.551 1.00 83.50 83 GLY A C 1
ATOM 631 O O . GLY A 1 83 ? -2.251 -3.044 9.357 1.00 83.50 83 GLY A O 1
ATOM 632 N N . THR A 1 84 ? -0.841 -3.266 11.085 1.00 87.62 84 THR A N 1
ATOM 633 C CA . THR A 1 84 ? 0.250 -3.879 10.321 1.00 87.62 84 THR A CA 1
ATOM 634 C C . THR A 1 84 ? -0.170 -5.229 9.748 1.00 87.62 84 THR A C 1
ATOM 636 O O . THR A 1 84 ? 0.014 -5.466 8.558 1.00 87.62 84 THR A O 1
ATOM 639 N N . VAL A 1 85 ? -0.794 -6.096 10.554 1.00 88.19 85 VAL A N 1
ATOM 640 C CA . VAL A 1 85 ? -1.315 -7.390 10.077 1.00 88.19 85 VAL A CA 1
ATOM 641 C C . VAL A 1 85 ? -2.379 -7.189 8.994 1.00 88.19 85 VAL A C 1
ATOM 643 O O . VAL A 1 85 ? -2.350 -7.876 7.975 1.00 88.19 85 VAL A O 1
ATOM 646 N N . ALA A 1 86 ? -3.275 -6.213 9.169 1.00 84.31 86 ALA A N 1
ATOM 647 C CA . ALA A 1 86 ? -4.294 -5.855 8.184 1.00 84.31 86 ALA A CA 1
ATOM 648 C C . ALA A 1 86 ? -3.671 -5.437 6.848 1.00 84.31 86 ALA A C 1
ATOM 650 O O . ALA A 1 86 ? -4.082 -5.917 5.795 1.00 84.31 86 ALA A O 1
ATOM 651 N N . VAL A 1 87 ? -2.662 -4.562 6.897 1.00 86.69 87 VAL A N 1
ATOM 652 C CA . VAL A 1 87 ? -1.941 -4.084 5.714 1.00 86.69 87 VAL A CA 1
ATOM 653 C C . VAL A 1 87 ? -1.214 -5.221 5.015 1.00 86.69 87 VAL A C 1
ATOM 655 O O . VAL A 1 87 ? -1.338 -5.342 3.801 1.00 86.69 87 VAL A O 1
ATOM 658 N N . LEU A 1 88 ? -0.510 -6.080 5.755 1.00 89.44 88 LEU A N 1
ATOM 659 C CA . LEU A 1 88 ? 0.169 -7.244 5.181 1.00 89.44 88 LEU A CA 1
ATOM 660 C C . LEU A 1 88 ? -0.825 -8.197 4.506 1.00 89.44 88 LEU A C 1
ATOM 662 O O . LEU A 1 88 ? -0.565 -8.672 3.403 1.00 89.44 88 LEU A O 1
ATOM 666 N N . GLY A 1 89 ? -1.988 -8.417 5.126 1.00 87.19 89 GLY A N 1
ATOM 667 C CA . GLY A 1 89 ? -3.080 -9.193 4.544 1.00 87.19 89 GLY A CA 1
ATOM 668 C C . GLY A 1 89 ? -3.633 -8.565 3.261 1.00 87.19 89 GLY A C 1
ATOM 669 O O . GLY A 1 89 ? -3.649 -9.223 2.223 1.00 87.19 89 GLY A O 1
ATOM 670 N N . CYS A 1 90 ? -4.032 -7.285 3.295 1.00 84.56 90 CYS A N 1
ATOM 671 C CA . CYS A 1 90 ? -4.554 -6.585 2.114 1.00 84.56 90 CYS A CA 1
ATOM 672 C C . CYS A 1 90 ? -3.481 -6.513 0.994 1.00 84.56 90 CYS A C 1
ATOM 674 O O . CYS A 1 90 ? -3.813 -6.687 -0.179 1.00 84.56 90 CYS A O 1
ATOM 676 N N . TYR A 1 91 ? -2.193 -6.354 1.327 1.00 87.06 91 TYR A N 1
ATOM 677 C CA . TYR A 1 91 ? -1.069 -6.396 0.379 1.00 87.06 91 TYR A CA 1
ATOM 678 C C . TYR A 1 91 ? -0.904 -7.769 -0.282 1.00 87.06 91 TYR A C 1
ATOM 680 O O . TYR A 1 91 ? -0.777 -7.849 -1.504 1.00 87.06 91 TYR A O 1
ATOM 688 N N . ALA A 1 92 ? -0.931 -8.851 0.501 1.00 87.56 92 ALA A N 1
ATOM 689 C CA . ALA A 1 92 ? -0.821 -10.208 -0.025 1.00 87.56 92 ALA A CA 1
ATOM 690 C C . ALA A 1 92 ? -1.995 -10.544 -0.955 1.00 87.56 92 ALA A C 1
ATOM 692 O O . ALA A 1 92 ? -1.780 -11.048 -2.053 1.00 87.56 92 ALA A O 1
ATOM 693 N N . VAL A 1 93 ? -3.222 -10.196 -0.552 1.00 85.75 93 VAL A N 1
ATOM 694 C CA . VAL A 1 93 ? -4.429 -10.390 -1.370 1.00 85.75 93 VAL A CA 1
ATOM 695 C C . VAL A 1 93 ? -4.333 -9.600 -2.674 1.00 85.75 93 VAL A C 1
ATOM 697 O O . VAL A 1 93 ? -4.557 -10.163 -3.740 1.00 85.75 93 VAL A O 1
ATOM 700 N N . THR A 1 94 ? -3.942 -8.324 -2.614 1.00 83.81 94 THR A N 1
ATOM 701 C CA . THR A 1 94 ? -3.800 -7.482 -3.813 1.00 83.81 94 THR A CA 1
ATOM 702 C C . THR A 1 94 ? -2.775 -8.071 -4.782 1.00 83.81 94 THR A C 1
ATOM 704 O O . THR A 1 94 ? -3.070 -8.220 -5.963 1.00 83.81 94 THR A O 1
ATOM 707 N N . ASN A 1 95 ? -1.598 -8.475 -4.292 1.00 86.88 95 ASN A N 1
ATOM 708 C CA . ASN A 1 95 ? -0.575 -9.093 -5.138 1.00 86.88 95 ASN A CA 1
ATOM 709 C C . ASN A 1 95 ? -1.005 -10.453 -5.688 1.00 86.88 95 ASN A C 1
ATOM 711 O O . ASN A 1 95 ? -0.697 -10.761 -6.833 1.00 86.88 95 ASN A O 1
ATOM 715 N N . PHE A 1 96 ? -1.750 -11.248 -4.919 1.00 85.94 96 PHE A N 1
ATOM 716 C CA . PHE A 1 96 ? -2.322 -12.496 -5.415 1.00 85.94 96 PHE A CA 1
ATOM 717 C C . PHE A 1 96 ? -3.287 -12.243 -6.582 1.00 85.94 96 PHE A C 1
ATOM 719 O O . PHE A 1 96 ? -3.162 -12.885 -7.622 1.00 85.94 96 PHE A O 1
ATOM 726 N N . PHE A 1 97 ? -4.190 -11.263 -6.453 1.00 82.94 97 PHE A N 1
ATOM 727 C CA . PHE A 1 97 ? -5.077 -10.855 -7.547 1.00 82.94 97 PHE A CA 1
ATOM 728 C C . PHE A 1 97 ? -4.290 -10.372 -8.768 1.00 82.94 97 PHE A C 1
ATOM 730 O O . PHE A 1 97 ? -4.593 -10.778 -9.888 1.00 82.94 97 PHE A O 1
ATOM 737 N N . VAL A 1 98 ? -3.261 -9.544 -8.568 1.00 83.19 98 VAL A N 1
ATOM 738 C CA . VAL A 1 98 ? -2.426 -9.048 -9.669 1.00 83.19 98 VAL A CA 1
ATOM 739 C C . VAL A 1 98 ? -1.710 -10.193 -10.379 1.00 83.19 98 VAL A C 1
ATOM 741 O O . VAL A 1 98 ? -1.773 -10.278 -11.600 1.00 83.19 98 VAL A O 1
ATOM 744 N N . LEU A 1 99 ? -1.097 -11.110 -9.633 1.00 87.19 99 LEU A N 1
ATOM 745 C CA . LEU A 1 99 ? -0.379 -12.250 -10.197 1.00 87.19 99 LEU A CA 1
ATOM 746 C C . LEU A 1 99 ? -1.288 -13.173 -11.024 1.00 87.19 99 LEU A C 1
ATOM 748 O O . LEU A 1 99 ? -0.838 -13.737 -12.013 1.00 87.19 99 LEU A O 1
ATOM 752 N N . HIS A 1 100 ? -2.547 -13.352 -10.611 1.00 84.88 100 HIS A N 1
ATOM 753 C CA . HIS A 1 100 ? -3.475 -14.269 -11.280 1.00 84.88 100 HIS A CA 1
ATOM 754 C C . HIS A 1 100 ? -4.259 -13.642 -12.438 1.00 84.88 100 HIS A C 1
ATOM 756 O O . HIS A 1 100 ? -4.698 -14.364 -13.331 1.00 84.88 100 HIS A O 1
ATOM 762 N N . HIS A 1 101 ? -4.478 -12.324 -12.420 1.00 81.75 101 HIS A N 1
ATOM 763 C CA . HIS A 1 101 ? -5.362 -11.653 -13.379 1.00 81.75 101 HIS A CA 1
ATOM 764 C C . HIS A 1 101 ? -4.658 -10.678 -14.323 1.00 81.75 101 HIS A C 1
ATOM 766 O O . HIS A 1 101 ? -5.245 -10.306 -15.338 1.00 81.75 101 HIS A O 1
ATOM 772 N N . LEU A 1 102 ? -3.430 -10.257 -14.019 1.00 78.75 102 LEU A N 1
ATOM 773 C CA . LEU A 1 102 ? -2.624 -9.428 -14.910 1.00 78.75 102 LEU A CA 1
ATOM 774 C C . LEU A 1 102 ? -1.477 -10.252 -15.510 1.00 78.75 102 LEU A C 1
ATOM 776 O O . LEU A 1 102 ? -0.981 -11.176 -14.866 1.00 78.75 102 LEU A O 1
ATOM 780 N N . PRO A 1 103 ? -1.031 -9.921 -16.735 1.00 75.88 103 PRO A N 1
ATOM 781 C CA . PRO A 1 103 ? 0.064 -10.610 -17.410 1.00 75.88 103 PRO A CA 1
ATOM 782 C C . PRO A 1 103 ? 1.415 -10.199 -16.805 1.00 75.88 103 PRO A C 1
ATOM 784 O O . PRO A 1 103 ? 2.232 -9.541 -17.446 1.00 75.88 103 PRO A O 1
ATOM 787 N N . VAL A 1 104 ? 1.639 -10.546 -15.539 1.00 74.38 104 VAL A N 1
ATOM 788 C CA . VAL A 1 104 ? 2.905 -10.309 -14.847 1.00 74.38 104 VAL A CA 1
ATOM 789 C C . VAL A 1 104 ? 3.795 -11.531 -15.028 1.00 74.38 104 VAL A C 1
ATOM 791 O O . VAL A 1 104 ? 3.378 -12.657 -14.775 1.00 74.38 104 VAL A O 1
ATOM 794 N N . VAL A 1 105 ? 5.020 -11.298 -15.498 1.00 69.25 105 VAL A N 1
ATOM 795 C CA . VAL A 1 105 ? 5.943 -12.355 -15.938 1.00 69.25 105 VAL A CA 1
ATOM 796 C C . VAL A 1 105 ? 6.397 -13.240 -14.775 1.00 69.25 105 VAL A C 1
ATOM 798 O O . VAL A 1 105 ? 6.557 -14.447 -14.950 1.00 69.25 105 VAL A O 1
ATOM 801 N N . ASP A 1 106 ? 6.583 -12.665 -13.584 1.00 83.56 106 ASP A N 1
ATOM 802 C CA . ASP A 1 106 ? 7.091 -13.390 -12.424 1.00 83.56 106 ASP A CA 1
ATOM 803 C C . ASP A 1 106 ? 6.796 -12.691 -11.081 1.00 83.56 106 ASP A C 1
ATOM 805 O O . ASP A 1 106 ? 6.637 -11.471 -10.986 1.00 83.56 106 ASP A O 1
ATOM 809 N N . LEU A 1 107 ? 6.763 -13.491 -10.008 1.00 85.38 107 LEU A N 1
ATOM 810 C CA . LEU A 1 107 ? 6.489 -13.035 -8.641 1.00 85.38 107 LEU A CA 1
ATOM 811 C C . LEU A 1 107 ? 7.546 -12.051 -8.119 1.00 85.38 107 LEU A C 1
ATOM 813 O O . LEU A 1 107 ? 7.220 -11.167 -7.329 1.00 85.38 107 LEU A O 1
ATOM 817 N N . ARG A 1 108 ? 8.812 -12.200 -8.526 1.00 86.19 108 ARG A N 1
ATOM 818 C CA . ARG A 1 108 ? 9.906 -11.366 -8.015 1.00 86.19 108 ARG A CA 1
ATOM 819 C C . ARG A 1 108 ? 9.755 -9.940 -8.525 1.00 86.19 108 ARG A C 1
ATOM 821 O O . ARG A 1 108 ? 9.796 -9.015 -7.720 1.00 86.19 108 ARG A O 1
ATOM 828 N N . SER A 1 109 ? 9.501 -9.778 -9.820 1.00 83.62 109 SER A N 1
ATOM 829 C CA . SER A 1 109 ? 9.209 -8.478 -10.429 1.00 83.62 109 SER A CA 1
ATOM 830 C C . SER A 1 109 ? 7.976 -7.824 -9.810 1.00 83.62 109 SER A C 1
ATOM 832 O O . SER A 1 109 ? 8.011 -6.630 -9.513 1.00 83.62 109 SER A O 1
ATOM 834 N N . LEU A 1 110 ? 6.918 -8.601 -9.541 1.00 85.94 110 LEU A N 1
ATOM 835 C CA . LEU A 1 110 ? 5.728 -8.090 -8.859 1.00 85.94 110 LEU A CA 1
ATOM 836 C C . LEU A 1 110 ? 6.073 -7.528 -7.476 1.00 85.94 110 LEU A C 1
ATOM 838 O O . LEU A 1 110 ? 5.740 -6.384 -7.186 1.00 85.94 110 LEU A O 1
ATOM 842 N N . VAL A 1 111 ? 6.785 -8.308 -6.656 1.00 87.12 111 VAL A N 1
ATOM 843 C CA . VAL A 1 111 ? 7.171 -7.897 -5.300 1.00 87.12 111 VAL A CA 1
ATOM 844 C C . VAL A 1 111 ? 8.060 -6.658 -5.327 1.00 87.12 111 VAL A C 1
ATOM 846 O O . VAL A 1 111 ? 7.837 -5.757 -4.524 1.00 87.12 111 VAL A O 1
ATOM 849 N N . THR A 1 112 ? 9.032 -6.582 -6.240 1.00 85.88 112 THR A N 1
ATOM 850 C CA . THR A 1 112 ? 9.897 -5.401 -6.378 1.00 85.88 112 THR A CA 1
ATOM 851 C C . THR A 1 112 ? 9.079 -4.152 -6.713 1.00 85.88 112 THR A C 1
ATOM 853 O O . THR A 1 112 ? 9.253 -3.123 -6.067 1.00 85.88 112 THR A O 1
ATOM 856 N N . MET A 1 113 ? 8.130 -4.259 -7.648 1.00 82.19 113 MET A N 1
ATOM 857 C CA . MET A 1 113 ? 7.251 -3.149 -8.041 1.00 82.19 113 MET A CA 1
ATOM 858 C C . MET A 1 113 ? 6.265 -2.748 -6.937 1.00 82.19 113 MET A C 1
ATOM 860 O O . MET A 1 113 ? 5.921 -1.574 -6.804 1.00 82.19 113 MET A O 1
ATOM 864 N N . SER A 1 114 ? 5.792 -3.704 -6.135 1.00 85.88 114 SER A N 1
ATOM 865 C CA . SER A 1 114 ? 4.801 -3.456 -5.086 1.00 85.88 114 SER A CA 1
ATOM 866 C C . SER A 1 114 ? 5.416 -3.082 -3.730 1.00 85.88 114 SER A C 1
ATOM 868 O O . SER A 1 114 ? 4.710 -2.560 -2.864 1.00 85.88 114 SER A O 1
ATOM 870 N N . LEU A 1 115 ? 6.720 -3.302 -3.524 1.00 87.75 115 LEU A N 1
ATOM 871 C CA . LEU A 1 115 ? 7.422 -3.010 -2.268 1.00 87.75 115 LEU A CA 1
ATOM 872 C C . LEU A 1 115 ? 7.261 -1.551 -1.792 1.00 87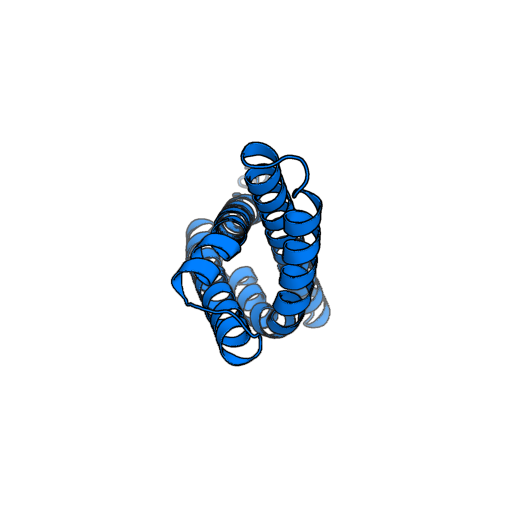.75 115 LEU A C 1
ATOM 874 O O . LEU A 1 115 ? 6.996 -1.355 -0.600 1.00 87.75 115 LEU A O 1
ATOM 878 N N . PRO A 1 116 ? 7.334 -0.523 -2.667 1.00 86.88 116 PRO A N 1
ATOM 879 C CA . PRO A 1 116 ? 7.131 0.865 -2.252 1.00 86.88 116 PRO A CA 1
ATOM 880 C C . PRO A 1 116 ? 5.740 1.120 -1.653 1.00 86.88 116 PRO A C 1
ATOM 882 O O . PRO A 1 116 ? 5.599 1.893 -0.705 1.00 86.88 116 PRO A O 1
ATOM 885 N N . TYR A 1 117 ? 4.711 0.422 -2.146 1.00 84.31 117 TYR A N 1
ATOM 886 C CA . TYR A 1 117 ? 3.341 0.512 -1.628 1.00 84.31 117 TYR A CA 1
ATOM 887 C C . TYR A 1 117 ? 3.231 -0.106 -0.243 1.00 84.31 117 TYR A C 1
ATOM 889 O O . TYR A 1 117 ? 2.550 0.448 0.619 1.00 84.31 117 TYR A O 1
ATOM 897 N N . LEU A 1 118 ? 3.920 -1.226 -0.003 1.00 87.50 118 LEU A N 1
ATOM 898 C CA . LEU A 1 118 ? 3.974 -1.831 1.324 1.00 87.50 118 LEU A CA 1
ATOM 899 C C . LEU A 1 118 ? 4.662 -0.896 2.321 1.00 87.50 118 LEU A C 1
ATOM 901 O O . LEU A 1 118 ? 4.123 -0.657 3.401 1.00 87.50 118 LEU A O 1
ATOM 905 N N . ALA A 1 119 ? 5.811 -0.326 1.952 1.00 88.06 119 ALA A N 1
ATOM 906 C CA . ALA A 1 119 ? 6.529 0.623 2.799 1.00 88.06 119 ALA A CA 1
ATOM 907 C C . ALA A 1 119 ? 5.658 1.845 3.146 1.00 88.06 119 ALA A C 1
ATOM 909 O O . ALA A 1 119 ? 5.529 2.204 4.319 1.00 88.06 119 ALA A O 1
ATOM 910 N N . ALA A 1 120 ? 4.987 2.430 2.148 1.00 86.19 120 ALA A N 1
ATOM 911 C CA . ALA A 1 120 ? 4.071 3.550 2.343 1.00 86.19 120 ALA A CA 1
ATOM 912 C C . ALA A 1 120 ? 2.851 3.174 3.202 1.00 86.19 120 ALA A C 1
ATOM 914 O O . ALA A 1 120 ? 2.445 3.944 4.073 1.00 86.19 120 ALA A O 1
ATOM 915 N N . ALA A 1 121 ? 2.281 1.982 3.008 1.00 84.75 121 ALA A N 1
ATOM 916 C CA . ALA A 1 121 ? 1.157 1.497 3.804 1.00 84.75 121 ALA A CA 1
ATOM 917 C C . ALA A 1 121 ? 1.541 1.291 5.273 1.00 84.75 121 ALA A C 1
ATOM 919 O O . ALA A 1 121 ? 0.794 1.694 6.164 1.00 84.75 121 ALA A O 1
ATOM 920 N N . LEU A 1 122 ? 2.717 0.717 5.540 1.00 88.69 122 LEU A N 1
ATOM 921 C CA . LEU A 1 122 ? 3.236 0.580 6.898 1.00 88.69 122 LEU A CA 1
ATOM 922 C C . LEU A 1 122 ? 3.438 1.958 7.534 1.00 88.69 122 LEU A C 1
ATOM 924 O O . LEU A 1 122 ? 2.907 2.201 8.616 1.00 88.69 122 LEU A O 1
ATOM 928 N N . ALA A 1 123 ? 4.100 2.894 6.847 1.00 86.25 123 ALA A N 1
ATOM 929 C CA . ALA A 1 123 ? 4.257 4.266 7.335 1.00 86.25 123 ALA A CA 1
ATOM 930 C C . ALA A 1 123 ? 2.900 4.927 7.650 1.00 86.25 123 ALA A C 1
ATOM 932 O O . ALA A 1 123 ? 2.736 5.538 8.709 1.00 86.25 123 ALA A O 1
ATOM 933 N N . ALA A 1 124 ? 1.895 4.724 6.792 1.00 84.19 124 ALA A N 1
ATOM 934 C CA . ALA A 1 124 ? 0.538 5.211 7.013 1.00 84.19 124 ALA A CA 1
ATOM 935 C C . ALA A 1 124 ? -0.117 4.597 8.262 1.00 84.19 124 ALA A C 1
ATOM 937 O O . ALA A 1 124 ? -0.801 5.313 8.990 1.00 84.19 124 ALA A O 1
ATOM 938 N N . VAL A 1 125 ? 0.103 3.311 8.567 1.00 84.81 125 VAL A N 1
ATOM 939 C CA . VAL A 1 125 ? -0.380 2.696 9.821 1.00 84.81 125 VAL A CA 1
ATOM 940 C C . VAL A 1 125 ? 0.231 3.389 11.034 1.00 84.81 125 VAL A C 1
ATOM 942 O O . VAL A 1 125 ? -0.503 3.753 11.955 1.00 84.81 125 VAL A O 1
ATOM 945 N N . TYR A 1 126 ? 1.550 3.594 11.039 1.00 85.25 126 TYR A N 1
ATOM 946 C CA . TYR A 1 126 ? 2.243 4.229 12.163 1.00 85.25 126 TYR A CA 1
ATOM 947 C C . TYR A 1 126 ? 1.795 5.678 12.375 1.00 85.25 126 TYR A C 1
ATOM 949 O O . TYR A 1 126 ? 1.573 6.069 13.522 1.00 85.25 126 TYR A O 1
ATOM 957 N N . PHE A 1 127 ? 1.588 6.420 11.284 1.00 84.19 127 PHE A N 1
ATOM 958 C CA . PHE A 1 127 ? 1.090 7.794 11.302 1.00 84.19 127 PHE A CA 1
ATOM 959 C C . PHE A 1 127 ? -0.382 7.881 11.743 1.00 84.19 127 PHE A C 1
ATOM 961 O O . PHE A 1 127 ? -0.749 8.651 12.626 1.00 84.19 127 PHE A O 1
ATOM 968 N N . LEU A 1 128 ? -1.265 7.047 11.185 1.00 77.62 128 LEU A N 1
ATOM 969 C CA . LEU A 1 128 ? -2.699 7.086 11.498 1.00 77.62 128 LEU A CA 1
ATOM 970 C C . LEU A 1 128 ? -3.045 6.508 12.875 1.00 77.62 128 LEU A C 1
ATOM 972 O O . LEU A 1 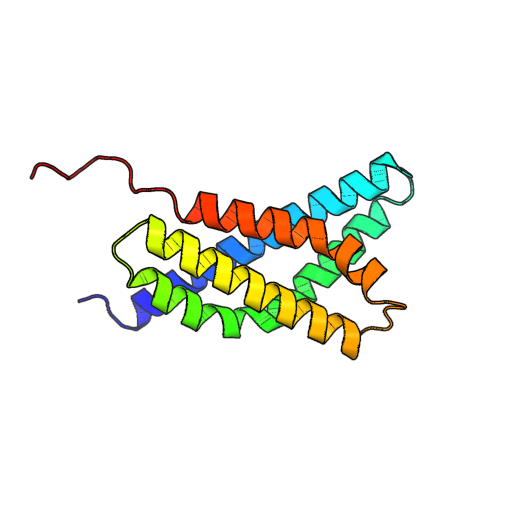128 ? -4.153 6.769 13.366 1.00 77.62 128 LEU A O 1
ATOM 976 N N . CYS A 1 129 ? -2.140 5.721 13.461 1.00 72.94 129 CYS A N 1
ATOM 977 C CA . CYS A 1 129 ? -2.225 5.164 14.809 1.00 72.94 129 CYS A CA 1
ATOM 978 C C . CYS A 1 129 ? -1.283 5.887 15.784 1.00 72.94 129 CYS A C 1
ATOM 980 O O . CYS A 1 129 ? -0.747 5.255 16.694 1.00 72.94 129 CYS A O 1
ATOM 982 N N . GLU A 1 130 ? -1.029 7.183 15.604 1.00 67.00 130 GLU A N 1
ATOM 983 C CA . GLU A 1 130 ? -0.342 7.974 16.624 1.00 67.00 130 GLU A CA 1
ATOM 984 C C . GLU A 1 130 ? -1.118 7.965 17.957 1.00 67.00 130 GLU A C 1
ATOM 986 O O . GLU A 1 130 ? -2.357 7.916 17.962 1.00 67.00 130 GLU A O 1
ATOM 991 N N . PRO A 1 131 ? -0.412 7.961 19.107 1.00 57.56 131 PRO A N 1
ATOM 992 C CA . PRO A 1 131 ? -1.061 8.139 20.396 1.00 57.56 131 PRO A CA 1
ATOM 993 C C . PRO A 1 131 ? -1.803 9.476 20.387 1.00 57.56 131 PRO A C 1
ATOM 995 O O . PRO A 1 131 ? -1.265 10.477 19.917 1.00 57.56 131 PRO A O 1
ATOM 998 N N . ALA A 1 132 ? -3.029 9.505 20.916 1.00 53.16 132 ALA A N 1
ATOM 999 C CA . ALA A 1 132 ? -3.701 10.776 21.149 1.00 53.16 132 ALA A CA 1
ATOM 1000 C C . ALA A 1 132 ? -2.765 11.678 21.980 1.00 53.16 132 ALA A C 1
ATOM 1002 O O . ALA A 1 132 ? -2.154 11.178 22.933 1.00 53.16 132 ALA A O 1
ATOM 1003 N N . PRO A 1 133 ? -2.611 12.968 21.626 1.00 49.56 133 PRO A N 1
ATOM 1004 C CA . PRO A 1 133 ? -1.787 13.874 22.409 1.00 49.56 133 PRO A CA 1
ATOM 1005 C C . PRO A 1 133 ? -2.272 13.862 23.867 1.00 49.56 133 PRO A C 1
ATOM 1007 O O . PRO A 1 133 ? -3.482 13.769 24.092 1.00 49.56 133 PRO A O 1
ATOM 1010 N N . PRO A 1 134 ? -1.367 13.956 24.858 1.00 45.53 134 PRO A N 1
ATOM 1011 C CA . PRO A 1 134 ? -1.726 13.985 26.270 1.00 45.53 134 PRO A CA 1
ATOM 1012 C C . PRO A 1 134 ? -2.452 15.298 26.588 1.00 45.53 134 PRO A C 1
ATOM 1014 O O . PRO A 1 134 ? -1.877 16.274 27.058 1.00 45.53 134 PRO A O 1
ATOM 1017 N N . ARG A 1 135 ? -3.742 15.351 26.286 1.00 47.38 135 ARG A N 1
ATOM 1018 C CA . ARG A 1 135 ? -4.705 16.308 26.818 1.00 47.38 135 ARG A CA 1
ATOM 1019 C C . ARG A 1 135 ? -5.891 15.449 27.236 1.00 47.38 135 ARG A C 1
ATOM 1021 O O . ARG A 1 135 ? -6.345 14.647 26.432 1.00 47.38 135 ARG A O 1
ATOM 1028 N N . PHE A 1 136 ? -6.335 15.592 28.484 1.00 46.47 136 PHE A N 1
ATOM 1029 C CA . PHE A 1 136 ? -7.393 14.804 29.145 1.00 46.47 136 PHE A CA 1
ATOM 1030 C C . PHE A 1 136 ? -6.972 13.486 29.828 1.00 46.47 136 PHE A C 1
ATOM 1032 O O . PHE A 1 136 ? -7.676 12.488 29.729 1.00 46.47 136 PHE A O 1
ATOM 1039 N N . GLN A 1 137 ? -5.863 13.481 30.579 1.00 42.28 137 GLN A N 1
ATOM 1040 C CA . GLN A 1 137 ? -5.706 12.530 31.700 1.00 42.28 137 GLN A CA 1
ATOM 1041 C C . GLN A 1 137 ? -6.071 13.125 33.069 1.00 42.28 137 GLN A C 1
ATOM 1043 O O . GLN A 1 137 ? -6.177 12.372 34.027 1.00 42.28 137 GLN A O 1
ATOM 1048 N N . ASN A 1 138 ? -6.355 14.430 33.148 1.00 42.97 138 ASN A N 1
ATOM 1049 C CA . ASN A 1 138 ? -6.844 15.082 34.362 1.00 42.97 138 ASN A CA 1
ATOM 1050 C C . ASN A 1 138 ? -8.115 15.879 34.030 1.00 42.97 138 ASN A C 1
ATOM 1052 O O . ASN A 1 138 ? -8.023 17.018 33.571 1.00 42.97 138 ASN A O 1
ATOM 1056 N N . ALA A 1 139 ? -9.277 15.258 34.209 1.00 37.03 139 ALA A N 1
ATOM 1057 C CA . ALA A 1 139 ? -10.558 15.918 34.449 1.00 37.03 139 ALA A CA 1
ATOM 1058 C C . ALA A 1 139 ? -11.408 14.981 35.309 1.00 37.03 139 ALA A C 1
ATOM 1060 O O . ALA A 1 139 ? -11.497 13.790 34.930 1.00 37.03 139 ALA A O 1
#

Radius of gyration: 16.95 Å; chains: 1; bounding box: 42×31×54 Å

pLDDT: mean 78.52, std 11.13, range [37.03, 89.44]

Sequence (139 aa):
MLSFTSLTNYSLRKALSLWLLSNLGGTILLTIDFALDRPADFSIGLFSGLLAALVSLLVLPFCVPLFRLLGQLSTCSARRTIGTVAVLGCYAVTNFFVLHHLPVVDLRSLVTMSLPYLAAALAAVYFLCEPAPPRFQNA